Protein AF-A0A5J4DQP3-F1 (afdb_monomer)

Secondary structure (DSSP, 8-state):
----------EEEEEEEEEETTEEEEEEEEEEHHHHHHHHHHHHHHHHH----

Radius of gyration: 16.4 Å; Cα contacts (8 Å, |Δi|>4): 42; chains: 1; bounding box: 25×17×56 Å

pLDDT: mean 87.68, std 12.31, range [50.19, 95.75]

Solvent-accessible surface area (backbone atoms only — not comparable to full-atom values): 3585 Å² total; per-residue (Å²): 135,82,82,82,81,81,80,87,79,57,72,40,70,51,77,4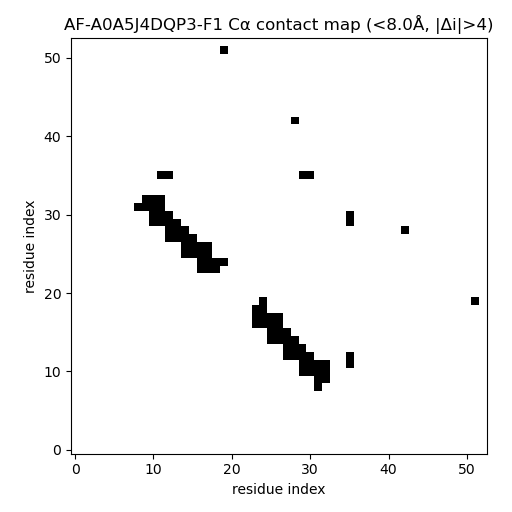5,80,47,78,55,97,96,41,80,46,76,50,75,47,76,41,43,55,90,48,36,78,79,45,43,62,62,51,51,55,51,59,73,69,59,71,87,131

Mean predicted aligned error: 6.46 Å

Structure (mmCIF, N/CA/C/O backbone):
data_AF-A0A5J4DQP3-F1
#
_entry.id   AF-A0A5J4DQP3-F1
#
loop_
_atom_site.group_PDB
_atom_site.id
_atom_site.type_symbol
_atom_site.label_atom_id
_atom_site.label_alt_id
_atom_site.label_comp_id
_atom_site.label_asym_id
_atom_site.label_entity_id
_atom_site.label_seq_id
_atom_site.pdbx_PDB_ins_code
_atom_site.Cartn_x
_atom_site.Cartn_y
_atom_site.Cartn_z
_atom_site.occupancy
_atom_site.B_iso_or_equiv
_atom_site.auth_seq_id
_atom_site.auth_comp_id
_atom_site.auth_asym_id
_atom_site.auth_atom_id
_atom_site.pdbx_PDB_model_num
ATOM 1 N N . MET A 1 1 ? 1.225 -4.696 41.663 1.00 50.19 1 MET A N 1
ATOM 2 C CA . MET A 1 1 ? 0.972 -5.500 40.451 1.00 50.19 1 MET A CA 1
ATOM 3 C C . MET A 1 1 ? 0.550 -4.528 39.372 1.00 50.19 1 MET A C 1
ATOM 5 O O . MET A 1 1 ? -0.371 -3.767 39.624 1.00 50.19 1 MET A O 1
ATOM 9 N N . PHE A 1 2 ? 1.276 -4.461 38.258 1.00 53.75 2 PHE A N 1
ATOM 10 C CA . PHE A 1 2 ? 0.791 -3.764 37.070 1.00 53.75 2 PHE A CA 1
ATOM 11 C C . PHE A 1 2 ? 0.077 -4.811 36.229 1.00 53.75 2 PHE A C 1
ATOM 13 O O . PHE A 1 2 ? 0.711 -5.778 35.807 1.00 53.75 2 PHE A O 1
ATOM 20 N N . ASP A 1 3 ? -1.229 -4.652 36.047 1.00 56.91 3 ASP A N 1
ATOM 21 C CA . ASP A 1 3 ? -1.976 -5.491 35.122 1.00 56.91 3 ASP A CA 1
ATOM 22 C C . ASP A 1 3 ? -1.466 -5.199 33.708 1.00 56.91 3 ASP A C 1
ATOM 24 O O . ASP A 1 3 ? -1.445 -4.052 33.254 1.00 56.91 3 ASP A O 1
ATOM 28 N N . SER A 1 4 ? -0.978 -6.230 33.024 1.00 62.69 4 SER A N 1
ATOM 29 C CA . SER A 1 4 ? -0.550 -6.116 31.636 1.00 62.69 4 SER A CA 1
ATOM 30 C C . SER A 1 4 ? -1.777 -5.877 30.760 1.00 62.69 4 SER A C 1
ATOM 32 O O . SER A 1 4 ? -2.602 -6.773 30.589 1.00 62.69 4 SER A O 1
ATOM 34 N N . VAL A 1 5 ? -1.895 -4.681 30.185 1.00 61.19 5 VAL A N 1
ATOM 35 C CA . VAL A 1 5 ? -2.875 -4.404 29.132 1.00 61.19 5 VAL A CA 1
ATOM 36 C C . VAL A 1 5 ? -2.325 -4.979 27.828 1.00 61.19 5 VAL A C 1
ATOM 38 O O . VAL A 1 5 ? -1.422 -4.407 27.220 1.00 61.19 5 VAL A O 1
ATOM 41 N N . SER A 1 6 ? -2.844 -6.127 27.400 1.00 62.03 6 SER A N 1
ATOM 42 C CA . SER A 1 6 ? -2.604 -6.655 26.058 1.00 62.03 6 SER A CA 1
ATOM 43 C C . SER A 1 6 ? -3.524 -5.937 25.071 1.00 62.03 6 SER A C 1
AT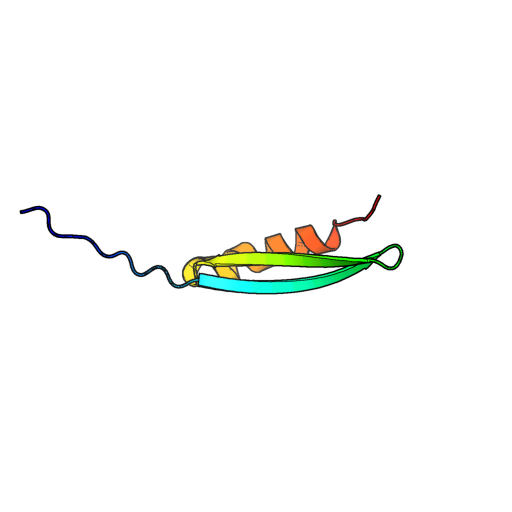OM 45 O O . SER A 1 6 ? -4.736 -6.143 25.061 1.00 62.03 6 SER A O 1
ATOM 47 N N . ILE A 1 7 ? -2.957 -5.060 24.241 1.00 65.81 7 ILE A N 1
ATOM 48 C CA . ILE A 1 7 ? -3.681 -4.473 23.111 1.00 65.81 7 ILE A CA 1
ATOM 49 C C . ILE A 1 7 ? -3.515 -5.428 21.931 1.00 65.81 7 ILE A C 1
ATOM 51 O O . ILE A 1 7 ? -2.438 -5.513 21.344 1.00 65.81 7 ILE A O 1
ATOM 55 N N . ASP A 1 8 ? -4.576 -6.158 21.603 1.00 70.50 8 ASP A N 1
ATOM 56 C CA . ASP A 1 8 ? -4.618 -7.029 20.431 1.00 70.50 8 ASP A CA 1
ATOM 57 C C . ASP A 1 8 ? -4.901 -6.174 19.184 1.00 70.50 8 ASP A C 1
ATOM 59 O O . ASP A 1 8 ? -6.032 -5.747 18.931 1.00 70.50 8 ASP A O 1
ATOM 63 N N . VAL A 1 9 ? -3.844 -5.812 18.452 1.00 78.75 9 VAL A N 1
ATOM 64 C CA . VAL A 1 9 ? -3.948 -5.001 17.232 1.00 78.75 9 VAL A CA 1
ATOM 65 C C . VAL A 1 9 ? -3.997 -5.930 16.024 1.00 78.75 9 VAL A C 1
ATOM 67 O O . VAL A 1 9 ? -2.975 -6.463 15.598 1.00 78.75 9 VAL A O 1
ATOM 70 N N . LYS A 1 10 ? -5.181 -6.073 15.421 1.00 90.50 10 LYS A N 1
ATOM 71 C CA . LYS A 1 10 ? -5.334 -6.759 14.133 1.00 90.50 10 LYS A CA 1
ATOM 72 C C . LYS A 1 10 ? -4.931 -5.848 12.980 1.00 90.50 10 LYS A C 1
ATOM 74 O O . LYS A 1 10 ? -5.463 -4.742 12.840 1.00 90.50 10 LYS A O 1
ATOM 79 N N . LEU A 1 11 ? -3.997 -6.323 12.162 1.00 92.62 11 LEU A N 1
ATOM 80 C CA . LEU A 1 11 ? -3.494 -5.626 10.983 1.00 92.62 11 LEU A CA 1
ATOM 81 C C . LEU A 1 11 ? -4.135 -6.180 9.709 1.00 92.62 11 LEU A C 1
ATOM 83 O O . LEU A 1 11 ? -4.383 -7.379 9.598 1.00 92.62 11 LEU A O 1
ATOM 87 N N . LYS A 1 12 ? -4.357 -5.298 8.737 1.00 94.88 12 LYS A N 1
ATOM 88 C CA . LYS A 1 12 ? -4.838 -5.608 7.390 1.00 94.88 12 LYS A CA 1
ATOM 89 C C . LYS A 1 12 ? -4.001 -4.826 6.385 1.00 94.88 12 LYS A C 1
ATOM 91 O O . LYS A 1 12 ? -3.631 -3.679 6.646 1.00 94.88 12 LYS A O 1
ATOM 96 N N . GLY A 1 13 ? -3.695 -5.445 5.250 1.00 95.25 13 GLY A N 1
ATOM 97 C CA . GLY A 1 13 ? -2.838 -4.839 4.240 1.00 95.25 13 GLY A CA 1
ATOM 98 C C . GLY A 1 13 ? -3.107 -5.320 2.819 1.00 95.25 13 GLY A C 1
ATOM 99 O O . GLY A 1 13 ? -3.853 -6.276 2.611 1.00 95.25 13 GLY A O 1
ATOM 100 N N . MET A 1 14 ? -2.499 -4.621 1.863 1.00 94.81 14 MET A N 1
ATOM 101 C CA . MET A 1 14 ? -2.510 -4.917 0.433 1.00 94.81 14 MET A CA 1
ATOM 102 C C . MET A 1 14 ? -1.127 -4.638 -0.151 1.00 94.81 14 MET A C 1
ATOM 104 O O . MET A 1 14 ? -0.523 -3.611 0.155 1.00 94.81 14 MET A O 1
ATOM 108 N N . ASP A 1 15 ? -0.669 -5.525 -1.028 1.00 95.75 15 ASP A N 1
ATOM 109 C CA . ASP A 1 15 ? 0.564 -5.353 -1.790 1.00 95.75 15 ASP A CA 1
ATOM 110 C C . ASP A 1 15 ? 0.241 -5.082 -3.258 1.00 95.75 15 ASP A C 1
ATOM 112 O O . ASP A 1 15 ? -0.595 -5.757 -3.863 1.00 95.75 15 ASP A O 1
ATOM 116 N N . VAL A 1 16 ? 0.933 -4.106 -3.841 1.00 94.94 16 VAL A N 1
ATOM 117 C CA . VAL A 1 16 ? 0.874 -3.789 -5.268 1.00 94.94 16 VAL A CA 1
ATOM 118 C C . VAL A 1 16 ? 2.256 -3.988 -5.862 1.00 94.94 16 VAL A C 1
ATOM 120 O O . VAL A 1 16 ? 3.227 -3.380 -5.417 1.00 94.94 16 VAL A O 1
ATOM 123 N N . VAL A 1 17 ? 2.344 -4.841 -6.879 1.00 94.38 17 VAL A N 1
ATOM 124 C CA . VAL A 1 17 ? 3.592 -5.105 -7.598 1.00 94.38 17 VAL A CA 1
ATOM 125 C C . VAL A 1 17 ? 3.626 -4.257 -8.862 1.00 94.38 17 VAL A C 1
ATOM 127 O O . VAL A 1 17 ? 2.691 -4.288 -9.660 1.00 94.38 17 VAL A O 1
ATOM 130 N N . VAL A 1 18 ? 4.715 -3.518 -9.056 1.00 92.44 18 VAL A N 1
ATOM 131 C CA . VAL A 1 18 ? 4.904 -2.605 -10.184 1.00 92.44 18 VAL A CA 1
ATOM 132 C C . VAL A 1 18 ? 6.246 -2.885 -10.856 1.00 92.44 18 VAL A C 1
ATOM 134 O O . VAL A 1 18 ? 7.269 -3.008 -10.187 1.00 92.44 18 VAL A O 1
ATOM 137 N N . GLY A 1 19 ? 6.259 -2.997 -12.184 1.00 92.31 19 GLY A N 1
ATOM 138 C CA . GLY A 1 19 ? 7.478 -3.211 -12.966 1.00 92.31 19 GLY A CA 1
ATOM 139 C C . GLY A 1 19 ? 7.999 -1.919 -13.593 1.00 92.31 19 GLY A C 1
ATOM 140 O O . GLY A 1 19 ? 7.234 -1.194 -14.226 1.00 92.31 19 GLY A O 1
ATOM 141 N N . HIS A 1 20 ? 9.301 -1.653 -13.473 1.00 92.31 20 HIS A N 1
ATOM 142 C CA . HIS A 1 20 ? 9.969 -0.539 -14.148 1.00 92.31 20 HIS A CA 1
ATOM 143 C C . HIS A 1 20 ? 11.440 -0.858 -14.442 1.00 92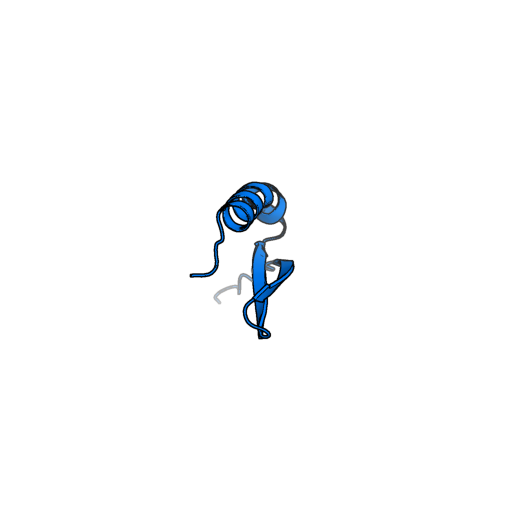.31 20 HIS A C 1
ATOM 145 O O . HIS A 1 20 ? 12.141 -1.407 -13.598 1.00 92.31 20 HIS A O 1
ATOM 151 N N . GLY A 1 21 ? 11.916 -0.546 -15.653 1.00 90.81 21 GLY A N 1
ATOM 152 C CA . GLY A 1 21 ? 13.323 -0.755 -16.035 1.00 90.81 21 GLY A CA 1
ATOM 153 C C . GLY A 1 21 ? 13.807 -2.212 -15.960 1.00 90.81 21 GLY A C 1
ATOM 154 O O . GLY A 1 21 ? 14.992 -2.453 -15.761 1.00 90.81 21 GLY A O 1
ATOM 155 N N . GLY A 1 22 ? 12.901 -3.191 -16.071 1.00 94.25 22 GLY A N 1
ATOM 156 C CA . GLY A 1 22 ? 13.219 -4.614 -15.882 1.00 94.25 22 GLY A CA 1
ATOM 157 C C . GLY A 1 22 ? 13.327 -5.057 -14.415 1.00 94.25 22 GLY A C 1
ATOM 158 O O . GLY A 1 22 ? 13.656 -6.211 -14.156 1.00 94.25 22 GLY A O 1
ATOM 159 N N . VAL A 1 23 ? 13.023 -4.169 -13.465 1.00 95.19 23 VAL A N 1
ATOM 160 C CA . VAL A 1 23 ? 13.001 -4.436 -12.022 1.00 95.19 23 VAL A CA 1
ATOM 161 C C . VAL A 1 23 ? 11.555 -4.435 -11.521 1.00 95.19 23 VAL A C 1
ATOM 163 O O . VAL A 1 23 ? 10.730 -3.640 -11.973 1.00 95.19 23 VAL A O 1
ATOM 166 N N . ALA A 1 24 ? 11.238 -5.338 -10.592 1.00 94.56 24 ALA A N 1
ATOM 167 C CA . ALA A 1 24 ? 9.958 -5.365 -9.891 1.00 94.56 24 ALA A CA 1
ATOM 168 C C . ALA A 1 24 ? 10.076 -4.655 -8.535 1.00 94.56 24 ALA A C 1
ATOM 170 O O . ALA A 1 24 ? 11.011 -4.900 -7.773 1.00 94.56 24 ALA A O 1
ATOM 171 N N . TYR A 1 25 ? 9.101 -3.805 -8.241 1.00 93.12 25 TYR A N 1
ATOM 172 C CA . TYR A 1 25 ? 8.948 -3.067 -6.994 1.00 93.12 25 TYR A CA 1
ATOM 173 C C . TYR A 1 25 ? 7.638 -3.488 -6.332 1.00 93.12 25 TYR A C 1
ATOM 175 O O . TYR A 1 25 ? 6.654 -3.753 -7.022 1.00 93.12 25 TYR A O 1
ATOM 183 N N . THR A 1 26 ? 7.608 -3.506 -5.002 1.00 95.50 26 THR A N 1
ATOM 184 C CA . THR A 1 26 ? 6.384 -3.753 -4.233 1.00 95.50 26 THR A CA 1
ATOM 185 C C . THR A 1 26 ? 6.063 -2.525 -3.399 1.00 95.50 26 THR A C 1
ATOM 187 O O . THR A 1 26 ? 6.921 -2.021 -2.675 1.00 95.50 26 THR A O 1
ATOM 190 N N . ILE A 1 27 ? 4.824 -2.055 -3.498 1.00 94.25 27 ILE A N 1
ATOM 191 C CA . ILE A 1 27 ? 4.268 -0.998 -2.660 1.00 94.25 27 ILE A CA 1
ATOM 192 C C . I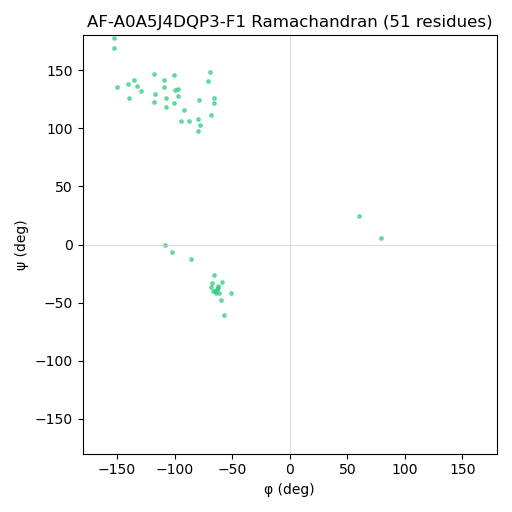LE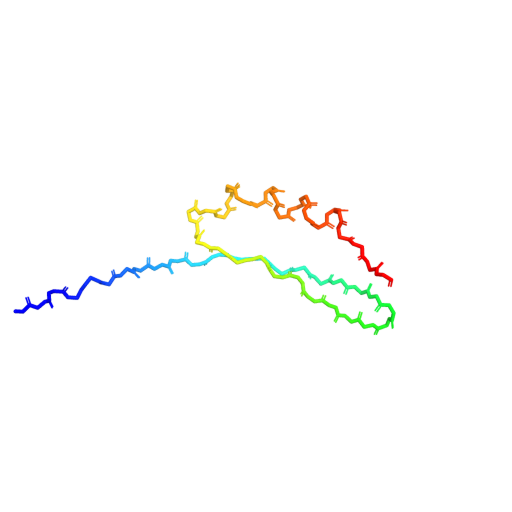 A 1 27 ? 3.277 -1.658 -1.702 1.00 94.25 27 ILE A C 1
ATOM 194 O O . ILE A 1 27 ? 2.284 -2.238 -2.140 1.00 94.25 27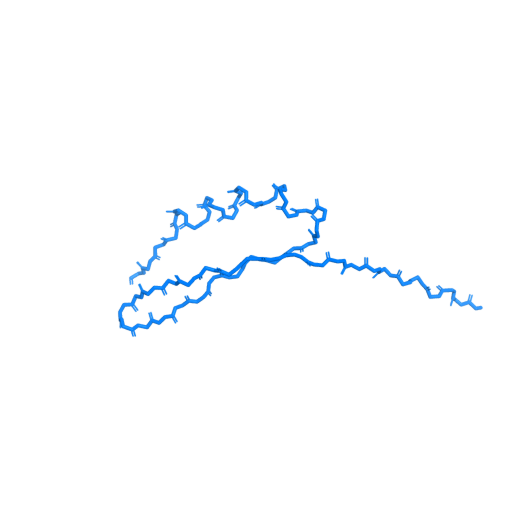 ILE A O 1
ATOM 198 N N . THR A 1 28 ? 3.551 -1.563 -0.403 1.00 94.94 28 THR A N 1
ATOM 199 C CA . THR A 1 28 ? 2.744 -2.197 0.647 1.00 94.94 28 THR A CA 1
ATOM 200 C C . THR A 1 28 ? 1.936 -1.154 1.408 1.00 94.94 28 THR A C 1
ATOM 202 O O . THR A 1 28 ? 2.486 -0.204 1.966 1.00 94.94 28 THR A O 1
ATOM 205 N N . TYR A 1 29 ? 0.628 -1.374 1.485 1.00 95.31 29 TYR A N 1
ATOM 206 C CA . TYR A 1 29 ? -0.278 -0.681 2.389 1.00 95.31 29 TYR A CA 1
ATOM 207 C C . TYR A 1 29 ? -0.573 -1.576 3.590 1.00 95.31 29 TYR A C 1
ATOM 209 O O . TYR A 1 29 ? -1.069 -2.685 3.4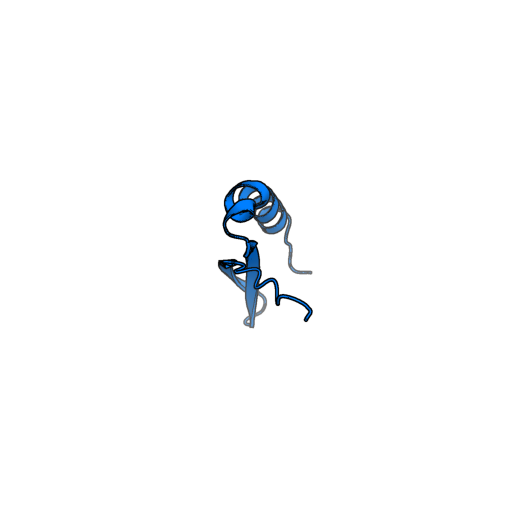18 1.00 95.31 29 TYR A O 1
ATOM 217 N N . LEU A 1 30 ? -0.280 -1.110 4.806 1.00 95.50 30 LEU A N 1
ATOM 218 C CA . LEU A 1 30 ? -0.505 -1.863 6.043 1.00 95.50 30 LEU A CA 1
ATOM 219 C C . LEU A 1 30 ? -1.044 -0.937 7.135 1.00 95.50 30 LEU A C 1
ATOM 221 O O . LEU A 1 30 ? -0.439 0.087 7.448 1.00 95.50 30 LEU A O 1
ATOM 225 N N . THR A 1 31 ? -2.176 -1.299 7.735 1.00 93.56 31 THR A N 1
ATOM 226 C CA . THR A 1 31 ? -2.787 -0.537 8.832 1.00 93.56 31 THR A CA 1
ATOM 227 C C . THR A 1 31 ? -3.615 -1.446 9.743 1.00 93.56 31 THR A C 1
ATOM 229 O O . THR A 1 31 ? -3.721 -2.647 9.503 1.00 93.56 31 THR A O 1
ATOM 232 N N . SER A 1 32 ? -4.197 -0.904 10.814 1.00 93.31 32 SER A N 1
ATOM 233 C CA . SER A 1 32 ? -5.150 -1.662 11.629 1.00 93.31 32 SER A CA 1
ATOM 234 C C . SER A 1 32 ? -6.448 -1.912 10.860 1.00 93.31 32 SER A C 1
ATOM 236 O O . SER A 1 32 ? -6.884 -1.064 10.082 1.00 93.31 32 SER A O 1
ATOM 238 N N . GLU A 1 33 ? -7.115 -3.041 11.115 1.00 93.44 33 GLU A N 1
ATOM 239 C CA . GLU A 1 33 ? -8.384 -3.385 10.448 1.00 93.44 33 GLU A CA 1
ATOM 240 C C . GLU A 1 33 ? -9.415 -2.250 10.521 1.00 93.44 33 GLU A C 1
ATOM 242 O O . GLU A 1 33 ? -10.043 -1.919 9.520 1.00 93.44 33 GLU A O 1
ATOM 247 N N . LYS A 1 34 ? -9.523 -1.587 11.682 1.00 93.19 34 LYS A N 1
ATOM 248 C CA . LYS A 1 34 ? -10.434 -0.452 11.910 1.00 93.19 34 LYS A CA 1
ATOM 249 C C . LYS A 1 34 ? -10.179 0.731 10.970 1.00 93.19 34 LYS A C 1
ATOM 251 O O . LYS A 1 34 ? -11.098 1.488 10.670 1.00 93.19 34 LYS A O 1
ATOM 256 N N . ASN A 1 35 ? -8.927 0.932 10.577 1.00 92.69 35 ASN A N 1
ATOM 257 C CA . ASN A 1 35 ? -8.490 2.091 9.812 1.00 92.69 35 ASN A CA 1
ATOM 258 C C . ASN A 1 35 ? -8.285 1.775 8.326 1.00 92.69 35 ASN A C 1
ATOM 260 O O . ASN A 1 35 ? -8.046 2.703 7.557 1.00 92.69 35 ASN A O 1
ATOM 264 N N . TYR A 1 36 ? -8.382 0.505 7.928 1.00 93.38 36 TYR A N 1
ATOM 265 C CA . TYR A 1 36 ? -8.133 0.072 6.558 1.00 93.38 36 TYR A CA 1
ATOM 266 C C . TYR A 1 36 ? -9.040 0.798 5.567 1.00 93.38 36 TYR A C 1
ATOM 268 O O . TYR A 1 36 ? -8.556 1.567 4.748 1.00 93.38 36 TYR A O 1
AT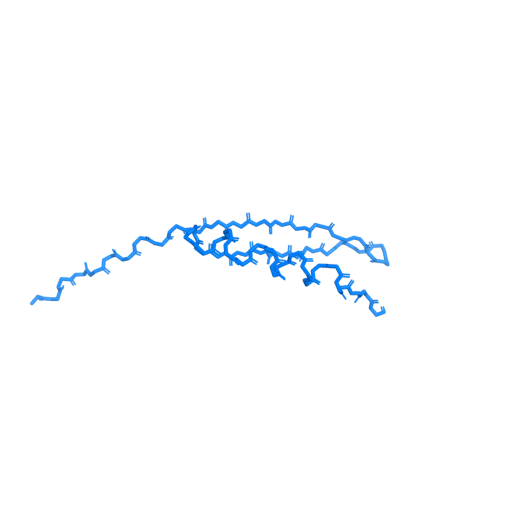OM 276 N N . ASP A 1 37 ? -10.358 0.658 5.702 1.00 93.62 37 ASP A N 1
ATOM 277 C CA . ASP A 1 37 ? -11.289 1.245 4.728 1.00 93.62 37 ASP A CA 1
ATOM 278 C C . ASP A 1 37 ? -11.251 2.787 4.750 1.00 93.62 37 ASP A C 1
ATOM 280 O O . ASP A 1 37 ? -11.480 3.432 3.735 1.00 93.62 37 ASP A O 1
ATOM 284 N N . LYS A 1 38 ? -10.883 3.397 5.888 1.00 94.31 38 LYS A N 1
ATOM 285 C CA . LYS A 1 38 ? -10.773 4.859 6.030 1.00 94.31 38 LYS A CA 1
ATOM 286 C C . LYS A 1 38 ? -9.619 5.459 5.222 1.00 94.31 38 LYS A C 1
ATOM 288 O O . LYS A 1 38 ? -9.729 6.592 4.762 1.00 94.31 38 LYS A O 1
ATOM 293 N N . HIS A 1 39 ? -8.496 4.751 5.130 1.00 92.50 39 HIS A N 1
ATOM 294 C CA . HIS A 1 39 ? -7.292 5.247 4.454 1.00 92.50 39 HIS A CA 1
ATOM 295 C C . HIS A 1 39 ? -7.028 4.540 3.123 1.00 92.50 39 HIS A C 1
ATOM 297 O O . HIS A 1 39 ? -6.053 4.868 2.452 1.00 92.50 39 HIS A O 1
ATOM 303 N N . TYR A 1 40 ? -7.883 3.593 2.741 1.00 93.81 40 TYR A N 1
A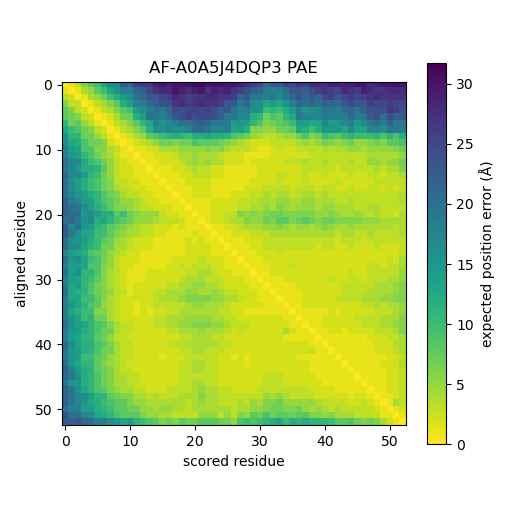TOM 304 C CA . TYR A 1 40 ? -7.753 2.854 1.495 1.00 93.81 40 TYR A CA 1
ATOM 305 C C . TYR A 1 40 ? -7.794 3.784 0.278 1.00 93.81 40 TYR A C 1
ATOM 307 O O . TYR A 1 40 ? -6.884 3.737 -0.543 1.00 93.81 40 TYR A O 1
ATOM 315 N N . ASP A 1 41 ? -8.760 4.704 0.213 1.00 95.12 41 ASP A N 1
ATOM 316 C CA . ASP A 1 41 ? -8.870 5.650 -0.908 1.00 95.12 41 ASP A CA 1
ATOM 317 C C . ASP A 1 41 ? -7.649 6.582 -0.994 1.00 95.12 41 ASP A C 1
ATOM 319 O O . ASP A 1 41 ? -7.116 6.813 -2.073 1.00 95.12 41 ASP A O 1
ATOM 323 N N . GLN A 1 42 ? -7.115 7.024 0.152 1.00 93.88 42 GLN A N 1
ATOM 324 C CA . GLN A 1 42 ? -5.873 7.809 0.185 1.00 93.88 42 GLN A CA 1
ATOM 325 C C . GLN A 1 42 ? -4.677 7.019 -0.359 1.00 93.88 42 GLN A C 1
ATOM 327 O O . GLN A 1 42 ? -3.794 7.591 -0.993 1.00 93.88 42 GLN A O 1
ATOM 332 N N . PHE A 1 43 ? -4.623 5.710 -0.103 1.00 94.25 43 PHE A N 1
ATOM 333 C CA . PHE A 1 43 ? -3.594 4.854 -0.682 1.00 94.25 43 PHE A CA 1
ATOM 334 C C . PHE A 1 43 ? -3.752 4.728 -2.202 1.00 94.25 43 PHE A C 1
ATOM 336 O O . PHE A 1 43 ? -2.750 4.784 -2.914 1.00 94.25 43 PHE A O 1
ATOM 343 N N . LEU A 1 44 ? -4.984 4.621 -2.709 1.00 94.62 44 LEU A N 1
ATOM 344 C CA . LEU A 1 44 ? -5.246 4.611 -4.151 1.00 94.62 44 LEU A CA 1
ATOM 345 C C . LEU A 1 44 ? -4.800 5.919 -4.825 1.00 94.62 44 LEU A C 1
ATOM 347 O O . LEU A 1 44 ? -4.148 5.859 -5.865 1.00 94.62 44 LEU A O 1
ATOM 351 N N . ASP A 1 45 ? -5.046 7.075 -4.205 1.00 95.19 45 ASP A N 1
ATOM 352 C CA . ASP A 1 45 ? -4.585 8.375 -4.721 1.00 95.19 45 ASP A CA 1
ATOM 353 C C . ASP A 1 45 ? -3.045 8.467 -4.782 1.00 95.19 45 ASP A C 1
ATOM 355 O O . ASP A 1 45 ? -2.464 9.020 -5.722 1.00 95.19 45 ASP A O 1
ATOM 359 N N . ILE A 1 46 ? -2.350 7.895 -3.789 1.00 92.44 46 ILE A N 1
ATOM 360 C CA . ILE A 1 46 ? -0.880 7.809 -3.792 1.00 92.44 46 ILE A CA 1
ATOM 361 C C . ILE A 1 46 ? -0.398 6.932 -4.950 1.00 92.44 46 ILE A C 1
ATOM 363 O O . ILE A 1 46 ? 0.572 7.286 -5.616 1.00 92.44 46 ILE A O 1
ATOM 367 N N . LEU A 1 47 ? -1.064 5.804 -5.207 1.00 92.62 47 LEU A N 1
ATOM 368 C CA . LEU A 1 47 ? -0.714 4.931 -6.327 1.00 92.62 47 LEU A CA 1
ATOM 369 C C . LEU A 1 47 ? -0.944 5.603 -7.685 1.00 92.62 47 LEU A C 1
ATOM 371 O O . LEU A 1 47 ? -0.105 5.452 -8.567 1.00 92.62 47 LEU A O 1
ATOM 375 N N . ASP A 1 48 ? -2.028 6.365 -7.850 1.00 92.38 48 ASP A N 1
ATOM 376 C CA . ASP A 1 48 ? -2.335 7.065 -9.108 1.00 92.38 48 ASP A CA 1
ATOM 377 C C . ASP A 1 48 ? -1.330 8.191 -9.410 1.00 92.38 48 ASP A C 1
ATOM 379 O O . ASP A 1 48 ? -0.957 8.451 -10.556 1.00 92.38 48 ASP A O 1
ATOM 383 N N . THR A 1 49 ? -0.819 8.835 -8.360 1.00 91.25 49 THR A N 1
ATOM 384 C CA . THR A 1 49 ? 0.202 9.885 -8.481 1.00 91.25 49 THR A CA 1
ATOM 385 C C . THR A 1 49 ? 1.635 9.351 -8.531 1.00 91.25 49 THR A C 1
ATOM 387 O O . THR A 1 49 ? 2.552 10.102 -8.885 1.00 91.25 49 THR A O 1
ATOM 390 N N . PHE A 1 50 ? 1.851 8.070 -8.220 1.00 88.75 50 PHE A N 1
ATOM 391 C CA . PHE A 1 50 ? 3.171 7.452 -8.207 1.00 88.75 50 PHE A CA 1
ATOM 392 C C . PHE A 1 50 ? 3.768 7.390 -9.618 1.00 88.75 50 PHE A C 1
ATOM 394 O O . PHE A 1 50 ? 3.180 6.854 -10.557 1.00 88.75 50 PHE A O 1
ATOM 401 N N . LYS A 1 51 ? 4.984 7.917 -9.770 1.00 87.31 51 LYS A N 1
ATOM 402 C CA . LYS A 1 51 ? 5.742 7.872 -11.022 1.00 87.31 51 LYS A CA 1
ATOM 403 C C . LYS A 1 51 ? 7.166 7.435 -10.738 1.00 87.31 51 LYS A C 1
ATOM 405 O O . LYS A 1 51 ? 7.795 7.929 -9.804 1.00 87.31 51 LYS A O 1
ATOM 410 N N . PHE A 1 52 ? 7.673 6.541 -11.577 1.00 84.19 52 PHE A N 1
ATOM 411 C CA . PHE A 1 52 ? 9.107 6.298 -11.644 1.00 84.19 52 PHE A CA 1
ATOM 412 C C . PHE A 1 52 ? 9.789 7.508 -12.284 1.00 84.19 52 PHE A C 1
ATOM 414 O O . PHE A 1 52 ? 9.235 8.110 -13.209 1.00 84.19 52 PHE A O 1
ATOM 421 N N . LEU A 1 53 ? 10.953 7.869 -11.746 1.00 75.88 53 LEU A N 1
ATOM 422 C CA . LEU A 1 53 ? 11.845 8.873 -12.326 1.00 75.88 53 LEU A CA 1
ATOM 423 C C . LEU A 1 53 ? 12.575 8.309 -13.546 1.00 75.88 53 LEU A C 1
ATOM 425 O O . LEU A 1 53 ? 12.937 7.113 -13.498 1.00 75.88 53 LEU A O 1
#

Nearest PDB structures (foldseek):
  7uzk-assembly1_H  TM=4.178E-01  e=5.574E-01  Rattus norvegicus
  4uc8-assembly2_A  TM=3.883E-01  e=2.075E+00  Human respiratory syncytial virus A2
  4ucb-assembly2_A  TM=3.591E-01  e=2.075E+00  Human respiratory syncytial virus A2
  4ucd-assembly1_A  TM=3.613E-01  e=1.937E+00  Human respiratory syncytial virus A2

Sequence (53 aa):
MFDSVSIDVKLKGMDVVVGHGGVAYTITYLTSEKNYDKHYDQFLDILDTFKFL

Foldseek 3Di:
DDPDDDDDFAKDKDWDWDDDPNDIDIDIDMDTPVCCVVCVVVVVVCVVPDDDD